Protein AF-A0A6I7WVP4-F1 (afdb_monomer)

Solvent-accessible surface area (backbone atoms only — not comparable to full-atom values): 5325 Å² total; per-residue (Å²): 117,67,66,59,55,53,50,51,52,54,47,48,52,50,48,54,52,51,49,51,56,52,54,72,68,47,94,60,84,65,75,59,83,78,82,50,91,96,58,89,74,64,52,71,66,42,52,53,48,54,53,51,55,51,66,68,37,89,65,33,44,78,79,55,63,75,76,78,83,55,99,62,79,49,68,65,61,54,49,61,60,70,67,111

Secondary structure (DSSP, 8-state):
-HHHHHHHHHHHHHHHHHHHHHHHT-SSPPPPSS--TT--S--HHHHHHHHHHHHTSTTHHHHS----S-SS--HHHHHHHHT-

pLDDT: mean 80.39, std 11.93, range [47.47, 93.75]

Sequence (84 aa):
NAQAVTNHLNFCMMATTLTWIYADRLKTNPERQHKVKGRTSFAFSDIRRIIAEAALDPYFERVCPKYSSSPVNSVVTVLLRMVA

Mean predicted aligned error: 9.28 Å

Structure (mmCIF, N/CA/C/O backbone):
data_AF-A0A6I7WVP4-F1
#
_entry.id   AF-A0A6I7WVP4-F1
#
loop_
_atom_site.group_PDB
_atom_site.id
_atom_site.type_symbol
_atom_site.label_atom_id
_atom_site.label_alt_id
_atom_site.label_comp_id
_atom_site.label_asym_id
_atom_site.label_entity_id
_atom_site.label_seq_id
_atom_site.pdbx_PDB_ins_code
_atom_site.Cartn_x
_atom_site.Cartn_y
_atom_site.Cartn_z
_atom_site.occupancy
_atom_site.B_iso_or_equiv
_atom_site.auth_seq_id
_atom_site.auth_comp_id
_atom_site.auth_asym_id
_atom_site.auth_atom_id
_atom_site.pdbx_PDB_model_num
ATOM 1 N N . ASN A 1 1 ? 12.944 8.272 -23.337 1.00 67.56 1 ASN A N 1
ATOM 2 C CA . ASN A 1 1 ? 12.711 8.729 -21.947 1.00 67.56 1 ASN A CA 1
ATOM 3 C C . ASN A 1 1 ? 11.225 8.942 -21.594 1.00 67.56 1 ASN A C 1
ATOM 5 O O . ASN A 1 1 ? 10.874 8.792 -20.437 1.00 67.56 1 ASN A O 1
ATOM 9 N N . ALA A 1 2 ? 10.314 9.204 -22.546 1.00 85.06 2 ALA A N 1
ATOM 10 C CA . ALA A 1 2 ? 8.874 9.360 -22.253 1.00 85.06 2 ALA A CA 1
ATOM 11 C C . ALA A 1 2 ? 8.211 8.120 -21.609 1.00 85.06 2 ALA A C 1
ATOM 13 O O . ALA A 1 2 ? 7.416 8.254 -20.687 1.00 85.06 2 ALA A O 1
ATOM 14 N N . GLN A 1 3 ? 8.607 6.912 -22.029 1.00 86.56 3 GLN A N 1
ATOM 15 C CA . GLN A 1 3 ? 8.069 5.652 -21.493 1.00 86.56 3 GLN A CA 1
ATOM 16 C C . GLN A 1 3 ? 8.302 5.489 -19.983 1.00 86.56 3 GLN A C 1
ATOM 18 O O . GLN A 1 3 ? 7.440 4.981 -19.276 1.00 86.56 3 GLN A O 1
ATOM 23 N N . ALA A 1 4 ? 9.443 5.956 -19.466 1.00 83.12 4 ALA A N 1
ATOM 24 C CA . ALA A 1 4 ? 9.734 5.890 -18.035 1.00 83.12 4 ALA A CA 1
ATOM 25 C C . ALA A 1 4 ? 8.786 6.788 -17.224 1.00 83.12 4 ALA A C 1
ATOM 27 O O . ALA A 1 4 ? 8.282 6.366 -16.187 1.00 83.12 4 ALA A O 1
ATOM 28 N N . VAL A 1 5 ? 8.491 7.990 -17.732 1.00 87.12 5 VAL A N 1
ATOM 29 C CA . VAL A 1 5 ? 7.549 8.934 -17.110 1.00 87.12 5 VAL A CA 1
ATOM 30 C C . VAL A 1 5 ? 6.129 8.369 -17.122 1.00 87.12 5 VAL A C 1
ATOM 32 O O . VAL A 1 5 ? 5.465 8.363 -16.089 1.00 87.12 5 VAL A O 1
ATOM 35 N N . THR A 1 6 ? 5.681 7.834 -18.262 1.00 91.12 6 THR A N 1
ATOM 36 C CA . THR A 1 6 ? 4.360 7.203 -18.383 1.00 91.12 6 THR A CA 1
ATOM 37 C C . THR A 1 6 ? 4.223 6.002 -17.450 1.00 91.12 6 THR A C 1
ATOM 39 O O . THR A 1 6 ? 3.225 5.889 -16.744 1.00 91.12 6 THR A O 1
ATOM 42 N N . ASN A 1 7 ? 5.241 5.140 -17.382 1.00 86.19 7 ASN A N 1
ATOM 43 C CA . ASN A 1 7 ? 5.236 4.000 -16.470 1.00 86.19 7 ASN A CA 1
ATOM 44 C C . ASN A 1 7 ? 5.174 4.452 -15.010 1.00 86.19 7 ASN A C 1
ATOM 46 O O . ASN A 1 7 ? 4.352 3.939 -14.256 1.00 86.19 7 ASN A O 1
ATOM 50 N N . HIS A 1 8 ? 5.986 5.437 -14.617 1.00 84.00 8 HIS A N 1
ATOM 51 C CA . HIS A 1 8 ? 5.970 5.975 -13.258 1.00 84.00 8 HIS A CA 1
ATOM 52 C C . HIS A 1 8 ? 4.593 6.531 -12.880 1.00 84.00 8 HIS A C 1
ATOM 54 O O . HIS A 1 8 ? 4.055 6.158 -11.841 1.00 84.00 8 HIS A O 1
ATOM 60 N N . LEU A 1 9 ? 3.979 7.339 -13.751 1.00 90.69 9 LEU A N 1
ATOM 61 C CA . LEU A 1 9 ? 2.633 7.864 -13.527 1.00 90.69 9 LEU A CA 1
ATOM 62 C C . LEU A 1 9 ? 1.604 6.737 -13.370 1.00 90.69 9 LEU A C 1
ATOM 64 O O . LEU A 1 9 ? 0.837 6.741 -12.409 1.00 90.69 9 LEU A O 1
ATOM 68 N N . ASN A 1 10 ? 1.607 5.758 -14.278 1.00 89.56 10 ASN A N 1
ATOM 69 C CA . ASN A 1 10 ? 0.672 4.633 -14.239 1.00 89.56 10 ASN A CA 1
ATOM 70 C C . ASN A 1 10 ? 0.802 3.830 -12.945 1.00 89.56 10 ASN A C 1
ATOM 72 O O . ASN A 1 10 ? -0.201 3.447 -12.342 1.00 89.56 10 ASN A O 1
ATOM 76 N N . PHE A 1 11 ? 2.029 3.594 -12.487 1.00 87.69 11 PHE A N 1
ATOM 77 C CA . PHE A 1 11 ? 2.227 2.886 -11.238 1.00 87.69 11 PHE A CA 1
ATOM 78 C C . PHE A 1 11 ? 1.871 3.730 -10.004 1.00 87.69 11 PHE A C 1
ATOM 80 O O . PHE A 1 11 ? 1.333 3.176 -9.049 1.00 87.69 11 PHE A O 1
ATOM 87 N N . CYS A 1 12 ? 2.119 5.044 -10.007 1.00 89.56 12 CYS A N 1
ATOM 88 C CA . CYS A 1 12 ? 1.645 5.935 -8.944 1.00 89.56 12 CYS A CA 1
ATOM 89 C C . CYS A 1 12 ? 0.117 5.905 -8.852 1.00 89.56 12 CYS A C 1
ATOM 91 O O . CYS A 1 12 ? -0.430 5.726 -7.767 1.00 89.56 12 CYS A O 1
ATOM 93 N N . MET A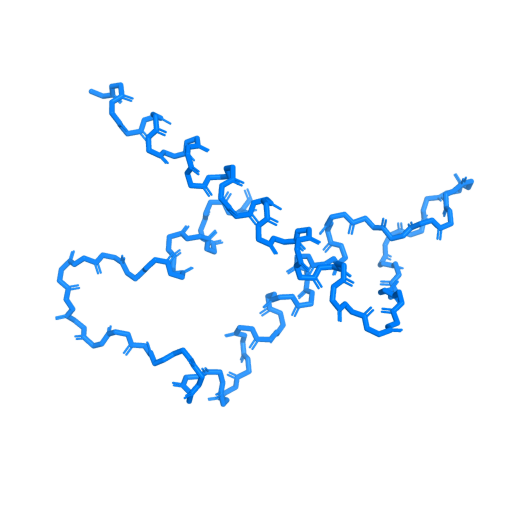 1 13 ? -0.570 5.982 -9.995 1.00 93.19 13 MET A N 1
ATOM 94 C CA . MET A 1 13 ? -2.027 5.863 -10.067 1.00 93.19 13 MET A CA 1
ATOM 95 C C . MET A 1 13 ? -2.502 4.521 -9.502 1.00 93.19 13 MET A C 1
ATOM 97 O O . MET A 1 13 ? -3.379 4.494 -8.643 1.00 93.19 13 MET A O 1
ATOM 101 N N . MET A 1 14 ? -1.871 3.415 -9.907 1.00 92.12 14 MET A N 1
ATOM 102 C CA . MET A 1 14 ? -2.165 2.085 -9.368 1.00 92.12 14 MET A CA 1
ATOM 103 C C . MET A 1 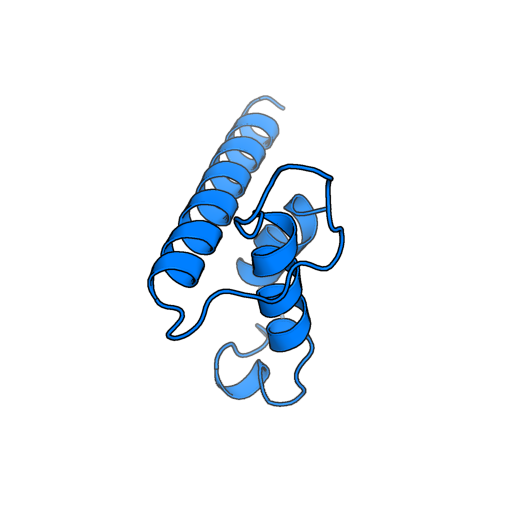14 ? -1.972 2.024 -7.845 1.00 92.12 14 MET A C 1
ATOM 105 O O . MET A 1 14 ? -2.864 1.557 -7.138 1.00 92.12 14 MET A O 1
ATOM 109 N N . ALA A 1 15 ? -0.843 2.519 -7.326 1.00 89.38 15 ALA A N 1
ATOM 110 C CA . ALA A 1 15 ? -0.547 2.538 -5.893 1.00 89.38 15 ALA A CA 1
ATOM 111 C C . ALA A 1 15 ? -1.597 3.337 -5.109 1.00 89.38 15 ALA A C 1
ATOM 113 O O . ALA A 1 15 ? -2.096 2.875 -4.080 1.00 89.38 15 ALA A O 1
ATOM 114 N N . THR A 1 16 ? -1.976 4.514 -5.611 1.00 92.50 16 THR A N 1
ATOM 115 C CA . THR A 1 16 ? -3.009 5.353 -5.000 1.00 92.50 16 THR A CA 1
ATOM 116 C C . THR A 1 16 ? -4.368 4.656 -5.001 1.00 92.50 16 THR A C 1
ATOM 118 O O . THR A 1 16 ? -5.029 4.626 -3.964 1.00 92.50 16 THR A O 1
ATOM 121 N N . THR A 1 17 ? -4.773 4.049 -6.120 1.00 93.75 17 THR A N 1
ATOM 122 C CA . THR A 1 17 ? -6.036 3.303 -6.214 1.00 93.75 17 THR A CA 1
ATOM 123 C C . THR A 1 17 ? -6.069 2.137 -5.230 1.00 93.75 17 THR A C 1
ATOM 125 O O . THR A 1 17 ? -7.028 2.007 -4.471 1.00 93.75 17 THR A O 1
ATOM 128 N N . LEU A 1 18 ? -5.010 1.325 -5.181 1.00 91.19 18 LEU A N 1
ATOM 129 C CA . LEU A 1 18 ? -4.910 0.201 -4.246 1.00 91.19 18 LEU A CA 1
ATOM 130 C C . LEU A 1 18 ? -4.953 0.656 -2.785 1.00 91.19 18 LEU A C 1
ATOM 132 O O . LEU A 1 18 ? -5.607 0.014 -1.967 1.00 91.19 18 LEU A O 1
ATOM 136 N N . THR A 1 19 ? -4.314 1.783 -2.467 1.00 92.00 19 THR A N 1
ATOM 137 C CA . THR A 1 19 ? -4.338 2.358 -1.115 1.00 92.00 19 THR A CA 1
ATOM 138 C C . THR A 1 19 ? -5.768 2.700 -0.687 1.00 92.00 19 THR A C 1
ATOM 140 O O . THR A 1 19 ? -6.168 2.377 0.429 1.00 92.00 19 THR A O 1
ATOM 143 N N . TRP A 1 20 ? -6.577 3.297 -1.566 1.00 93.00 20 TRP A N 1
ATOM 144 C CA . TRP A 1 20 ? -7.965 3.636 -1.236 1.00 93.00 20 TRP A CA 1
ATOM 145 C C . TRP A 1 20 ? -8.904 2.431 -1.219 1.00 93.00 20 TRP A C 1
ATOM 147 O O . TRP A 1 20 ? -9.769 2.366 -0.351 1.00 93.00 20 TRP A O 1
ATOM 157 N N . ILE A 1 21 ? -8.705 1.447 -2.102 1.00 92.94 21 ILE A N 1
ATOM 158 C CA . ILE A 1 21 ? -9.430 0.168 -2.022 1.00 92.94 21 ILE A CA 1
ATOM 159 C C . ILE A 1 21 ? -9.133 -0.517 -0.686 1.00 92.94 21 ILE A C 1
ATOM 161 O O . ILE A 1 21 ? -10.039 -1.036 -0.044 1.00 92.94 21 ILE A O 1
ATOM 165 N N . TYR A 1 22 ? -7.875 -0.506 -0.242 1.00 90.75 22 TYR A N 1
ATOM 166 C CA . TYR A 1 22 ? -7.508 -1.048 1.061 1.00 90.75 22 TYR A CA 1
ATOM 167 C C . TYR A 1 22 ? -8.195 -0.286 2.201 1.00 90.75 22 TYR A C 1
ATOM 169 O O . TYR A 1 22 ? -8.749 -0.913 3.100 1.00 90.75 22 TYR A O 1
ATOM 177 N N . ALA A 1 23 ? -8.219 1.049 2.134 1.00 91.31 23 ALA A N 1
ATOM 178 C CA . ALA A 1 23 ? -8.900 1.886 3.119 1.00 91.31 23 ALA A CA 1
ATOM 179 C C . ALA A 1 23 ? -10.398 1.565 3.242 1.00 91.31 23 ALA A C 1
ATOM 181 O O . ALA A 1 23 ? -10.900 1.452 4.355 1.00 91.31 23 ALA A O 1
ATOM 182 N N . ASP A 1 24 ? -11.088 1.366 2.116 1.00 91.38 24 ASP A N 1
ATOM 183 C CA . ASP A 1 24 ? -12.510 0.992 2.069 1.00 91.38 24 ASP A CA 1
ATOM 184 C C . ASP A 1 24 ? -12.789 -0.366 2.739 1.00 91.38 24 ASP A C 1
ATOM 186 O O . ASP A 1 24 ? -13.850 -0.597 3.314 1.00 91.38 24 ASP A O 1
ATOM 190 N N . ARG A 1 25 ? -11.804 -1.272 2.726 1.00 90.94 25 ARG A N 1
ATOM 191 C CA . ARG A 1 25 ? -11.909 -2.605 3.338 1.00 90.94 25 ARG A CA 1
ATOM 192 C C . ARG A 1 25 ? -11.568 -2.624 4.831 1.00 90.94 25 ARG A C 1
ATOM 194 O O . ARG A 1 25 ? -11.735 -3.671 5.465 1.00 90.94 25 ARG A O 1
ATOM 201 N N . LEU A 1 26 ? -11.086 -1.521 5.408 1.00 89.56 26 LEU A N 1
ATOM 202 C CA . LEU A 1 26 ? -10.771 -1.461 6.834 1.00 89.56 26 LEU A CA 1
ATOM 203 C C . LEU A 1 26 ? -12.053 -1.469 7.672 1.00 89.56 26 LEU A C 1
ATOM 205 O O . LEU A 1 26 ? -12.966 -0.678 7.469 1.00 89.56 26 LEU A O 1
ATOM 209 N N . LYS A 1 27 ? -12.096 -2.349 8.679 1.00 85.38 27 LYS A N 1
ATOM 210 C CA . LYS A 1 27 ? -13.232 -2.441 9.614 1.00 85.38 27 LYS A CA 1
ATOM 211 C C . LYS A 1 27 ? -13.351 -1.220 10.528 1.00 85.38 27 LYS A C 1
ATOM 213 O O . LYS A 1 27 ? -14.435 -0.926 11.019 1.00 85.38 27 LYS A O 1
ATOM 218 N N . THR A 1 28 ? -12.237 -0.546 10.793 1.00 84.75 28 THR A N 1
ATOM 219 C CA . THR A 1 28 ? -12.156 0.618 11.676 1.00 84.75 28 THR A CA 1
ATOM 220 C C . THR A 1 28 ? -11.339 1.711 11.015 1.00 84.75 28 THR A C 1
ATOM 222 O O . THR A 1 28 ? -10.315 1.432 10.387 1.00 84.75 28 THR A O 1
ATOM 225 N N . ASN A 1 29 ? -11.764 2.959 11.203 1.00 84.69 29 ASN A N 1
ATOM 226 C CA . ASN A 1 29 ? -11.017 4.105 10.705 1.00 84.69 29 ASN A CA 1
ATOM 227 C C . ASN A 1 29 ? -9.616 4.144 11.345 1.00 84.69 29 ASN A C 1
ATOM 229 O O . ASN A 1 29 ? -9.512 3.988 12.565 1.00 84.69 29 ASN A O 1
ATOM 233 N N . PRO A 1 30 ? -8.552 4.369 10.554 1.00 85.12 30 PRO A N 1
ATOM 234 C CA . PRO A 1 30 ? -7.204 4.553 11.071 1.00 85.12 30 PRO A CA 1
ATOM 235 C C . PRO A 1 30 ? -7.131 5.675 12.097 1.00 85.12 30 PRO A C 1
ATOM 237 O O . PRO A 1 30 ? -7.732 6.739 11.915 1.00 85.12 30 PRO A O 1
ATOM 240 N N . GLU A 1 31 ? -6.300 5.484 13.119 1.00 82.69 31 GLU A N 1
ATOM 241 C CA . GLU A 1 31 ? -5.889 6.605 13.948 1.00 82.69 31 GLU A CA 1
ATOM 242 C C . GLU A 1 31 ? -5.004 7.562 13.156 1.00 82.69 31 GLU A C 1
ATOM 244 O O . GLU A 1 31 ? -4.015 7.185 12.518 1.00 82.69 31 GLU A O 1
ATOM 249 N N . ARG A 1 32 ? -5.370 8.837 13.241 1.00 81.25 32 ARG A N 1
ATOM 250 C CA . ARG A 1 32 ? -4.689 9.912 12.544 1.00 81.25 32 ARG A CA 1
ATOM 251 C C . ARG A 1 32 ? -3.396 10.290 13.255 1.00 81.25 32 ARG A C 1
ATOM 253 O O . ARG A 1 32 ? -3.444 10.787 14.381 1.00 81.25 32 ARG A O 1
ATOM 260 N N . GLN A 1 33 ? -2.263 10.157 12.566 1.00 77.69 33 GLN A N 1
ATOM 261 C CA . GLN A 1 33 ? -0.953 10.492 13.136 1.00 77.69 33 GLN A CA 1
ATOM 262 C C . GLN A 1 33 ? -0.761 12.010 13.274 1.00 77.69 33 GLN A C 1
ATOM 264 O O . GLN A 1 33 ? -0.323 12.504 14.310 1.00 77.69 33 GLN A O 1
ATOM 269 N N . HIS A 1 34 ? -1.147 12.771 12.247 1.00 81.19 34 HIS A N 1
ATOM 270 C CA . HIS A 1 34 ? -1.029 14.230 12.235 1.00 81.19 34 HIS A CA 1
ATOM 271 C C . HIS A 1 34 ? -2.409 14.885 12.334 1.00 81.19 34 HIS A C 1
ATOM 273 O O . HIS A 1 34 ? -3.093 15.115 11.331 1.00 81.19 34 HIS A O 1
ATOM 279 N N . LYS A 1 35 ? -2.835 15.187 13.566 1.00 79.38 35 LYS A N 1
ATOM 280 C CA . LYS A 1 35 ? -4.111 15.860 13.842 1.00 79.38 35 LYS A CA 1
ATOM 281 C C . LYS A 1 35 ? -4.058 17.314 13.360 1.00 79.38 35 LYS A C 1
ATOM 283 O O . LYS A 1 35 ? -3.433 18.167 13.977 1.00 79.38 35 LYS A O 1
ATOM 288 N N . VAL A 1 36 ? -4.748 17.605 12.259 1.00 78.38 36 VAL A N 1
ATOM 289 C CA . VAL A 1 36 ? -4.971 18.979 11.777 1.00 78.38 36 VAL A C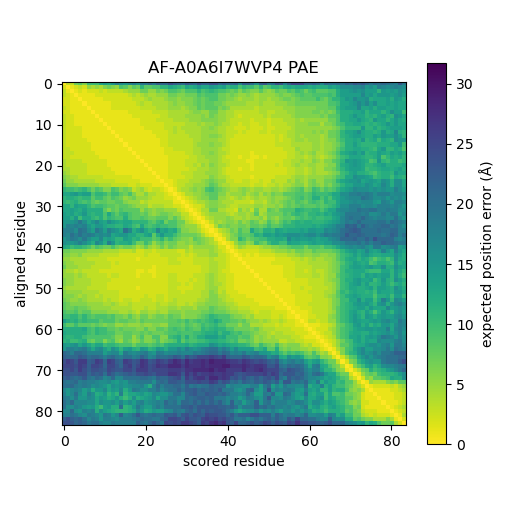A 1
ATOM 290 C C . VAL A 1 36 ? -6.288 19.489 12.348 1.00 78.38 36 VAL A C 1
ATOM 292 O O . VAL A 1 36 ? -7.317 18.823 12.195 1.00 78.38 36 VAL A O 1
ATOM 295 N N . LYS A 1 37 ? -6.250 20.672 12.971 1.00 77.62 37 LYS A N 1
ATOM 296 C CA . LYS A 1 37 ? -7.414 21.350 13.557 1.00 77.62 37 LYS A CA 1
ATOM 297 C C . LYS A 1 37 ? -8.552 21.446 12.529 1.00 77.62 37 LYS A C 1
ATOM 299 O O . LYS A 1 37 ? -8.335 21.893 11.408 1.00 77.62 37 LYS A O 1
ATOM 304 N N . GLY A 1 38 ? -9.751 21.001 12.909 1.00 77.44 38 GLY A N 1
ATOM 305 C CA . GLY A 1 38 ? -10.951 21.051 12.061 1.00 77.44 38 GLY A CA 1
ATOM 306 C C . GLY A 1 38 ? -11.128 19.893 11.070 1.00 77.44 38 GLY A C 1
ATOM 307 O O . GLY A 1 38 ? -12.091 19.903 10.313 1.00 77.44 38 GLY A O 1
ATOM 308 N N . ARG A 1 39 ? -10.246 18.883 11.064 1.00 75.94 39 ARG A N 1
ATOM 309 C CA . ARG A 1 39 ? -10.411 17.672 10.240 1.00 75.94 39 ARG A CA 1
ATOM 310 C C . ARG A 1 39 ? -10.528 16.427 11.118 1.00 75.94 39 ARG A C 1
ATOM 312 O O . ARG A 1 39 ? -9.604 16.121 11.871 1.00 75.94 39 ARG A O 1
ATOM 319 N N . THR A 1 40 ? -11.637 15.708 10.982 1.00 74.62 40 THR A N 1
ATOM 320 C CA . THR A 1 40 ? -11.939 14.476 11.732 1.00 74.62 40 THR A CA 1
ATOM 321 C C . THR A 1 40 ? -11.687 13.198 10.930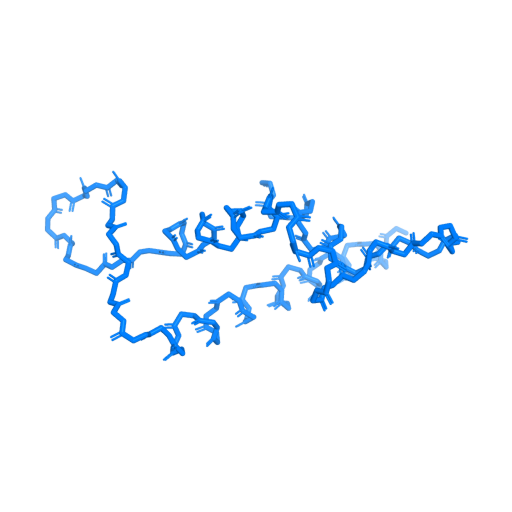 1.00 74.62 40 THR A C 1
ATOM 323 O O . THR A 1 40 ? -11.629 12.124 11.518 1.00 74.62 40 THR A O 1
ATOM 326 N N . SER A 1 41 ? -11.497 13.298 9.611 1.00 83.19 41 SER A N 1
ATOM 327 C CA . SER A 1 41 ? -11.199 12.154 8.746 1.00 83.19 41 SER A CA 1
ATOM 328 C C . SER A 1 41 ? -9.720 11.756 8.800 1.00 83.19 41 SER A C 1
ATOM 330 O O . SER A 1 41 ? -8.836 12.603 8.983 1.00 83.19 41 SER A O 1
ATOM 332 N N . PHE A 1 42 ? -9.453 10.467 8.584 1.00 86.31 42 PHE A N 1
ATOM 333 C CA . PHE A 1 42 ? -8.111 9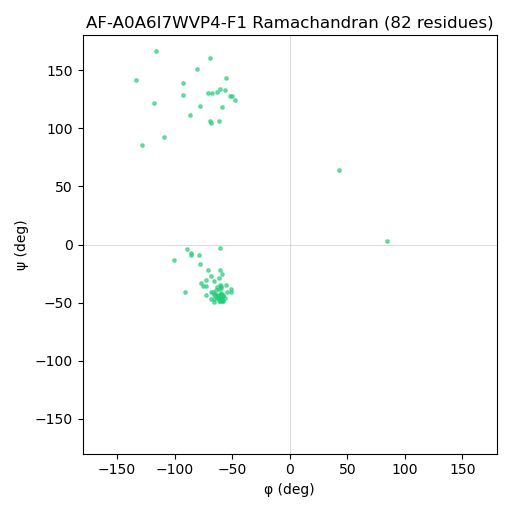.965 8.293 1.00 86.31 42 PHE A CA 1
ATOM 334 C C . PHE A 1 42 ? -7.650 10.439 6.905 1.00 86.31 42 PHE A C 1
ATOM 336 O O . PHE A 1 42 ? -8.451 10.873 6.071 1.00 86.31 42 PHE A O 1
ATOM 343 N N . ALA A 1 43 ? -6.344 10.402 6.671 1.00 89.94 43 ALA A N 1
ATOM 344 C CA . ALA A 1 43 ? -5.706 10.838 5.440 1.00 89.94 43 ALA A CA 1
ATOM 345 C C . ALA A 1 43 ? -5.025 9.672 4.715 1.00 89.94 43 ALA A C 1
ATOM 347 O O . ALA A 1 43 ? -4.767 8.612 5.284 1.00 89.94 43 ALA A O 1
ATOM 348 N N . PHE A 1 44 ? -4.659 9.909 3.454 1.00 89.62 44 PHE A N 1
ATOM 349 C CA . PHE A 1 44 ? -3.880 8.964 2.651 1.00 89.62 44 PHE A CA 1
ATOM 350 C C . PHE A 1 44 ? -2.610 8.485 3.372 1.00 89.62 44 PHE A C 1
ATOM 352 O O . PHE A 1 44 ? -2.283 7.302 3.342 1.00 89.62 44 PHE A O 1
ATOM 359 N N . SER A 1 45 ? -1.915 9.398 4.060 1.00 89.25 45 SER A N 1
ATOM 360 C CA . SER A 1 45 ? -0.705 9.091 4.828 1.00 89.25 45 SER A CA 1
ATOM 361 C C . SER A 1 45 ? -0.948 8.076 5.943 1.00 89.25 45 SER A C 1
ATOM 363 O O . SER A 1 45 ? -0.079 7.248 6.197 1.00 89.25 45 SER A O 1
ATOM 365 N N . ASP A 1 46 ? -2.123 8.111 6.579 1.00 91.06 46 ASP A N 1
ATOM 366 C CA . ASP A 1 46 ? -2.465 7.184 7.659 1.00 91.06 46 ASP A CA 1
ATOM 367 C C . ASP A 1 46 ? -2.629 5.758 7.105 1.00 91.06 46 ASP A C 1
ATOM 369 O O . ASP A 1 46 ? -2.108 4.805 7.679 1.00 91.06 46 ASP A O 1
ATOM 373 N N . ILE A 1 47 ? -3.266 5.614 5.936 1.00 91.88 47 ILE A N 1
ATOM 374 C CA . ILE A 1 47 ? -3.418 4.318 5.257 1.00 91.88 47 ILE A CA 1
ATOM 375 C C . ILE A 1 47 ? -2.078 3.803 4.736 1.00 91.88 47 ILE A C 1
ATOM 377 O O . ILE A 1 47 ? -1.719 2.648 4.963 1.00 91.88 47 ILE A O 1
ATOM 381 N N . ARG A 1 48 ? -1.312 4.669 4.065 1.00 90.56 48 ARG A N 1
ATOM 382 C CA . ARG A 1 48 ? 0.028 4.343 3.566 1.00 90.56 48 ARG A CA 1
ATOM 383 C C . ARG A 1 48 ? 0.924 3.822 4.691 1.00 90.56 48 ARG A C 1
ATOM 385 O O . ARG A 1 48 ? 1.670 2.873 4.465 1.00 90.56 48 ARG A O 1
ATOM 392 N N . ARG A 1 49 ? 0.848 4.417 5.886 1.00 89.19 49 ARG A N 1
ATOM 393 C CA . ARG A 1 49 ? 1.600 3.964 7.061 1.00 89.19 49 ARG A CA 1
ATOM 394 C C . ARG A 1 49 ? 1.220 2.539 7.462 1.00 89.19 49 ARG A C 1
ATOM 396 O O . ARG A 1 49 ? 2.118 1.722 7.602 1.00 89.19 49 ARG A O 1
ATOM 403 N N . ILE A 1 50 ? -0.073 2.226 7.569 1.00 90.75 50 ILE A N 1
ATOM 404 C CA . ILE A 1 50 ? -0.544 0.868 7.904 1.00 90.75 50 ILE A CA 1
ATOM 405 C C . ILE A 1 50 ? -0.025 -0.157 6.888 1.00 90.75 50 ILE A C 1
ATOM 407 O O . ILE A 1 50 ? 0.461 -1.219 7.266 1.00 90.75 50 ILE A O 1
ATOM 411 N N . ILE A 1 51 ? -0.083 0.172 5.594 1.00 89.56 51 ILE A N 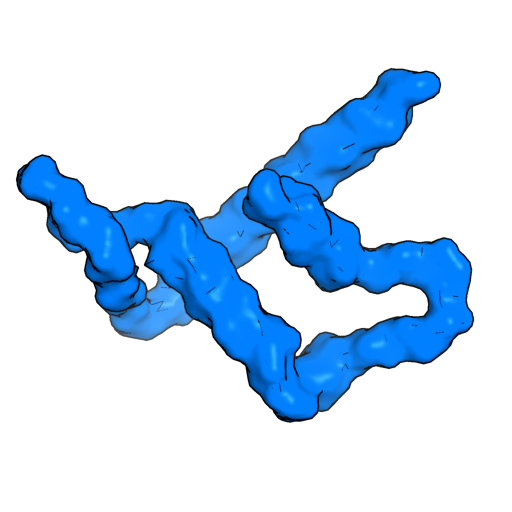1
ATOM 412 C CA . ILE A 1 51 ? 0.437 -0.700 4.532 1.00 89.56 51 ILE A CA 1
ATOM 413 C C . ILE A 1 51 ? 1.952 -0.897 4.681 1.00 89.56 51 ILE A C 1
ATOM 415 O O . ILE A 1 51 ? 2.439 -2.017 4.541 1.00 89.56 51 ILE A O 1
ATOM 419 N N . ALA A 1 52 ? 2.700 0.169 4.970 1.00 89.31 52 ALA A N 1
ATOM 420 C CA . ALA A 1 52 ? 4.144 0.091 5.166 1.00 89.31 52 ALA A CA 1
ATOM 421 C C . ALA A 1 52 ? 4.513 -0.751 6.398 1.00 89.31 52 ALA A C 1
ATOM 423 O O . ALA A 1 52 ? 5.408 -1.584 6.312 1.00 89.31 52 ALA A O 1
ATOM 424 N N . GLU A 1 53 ? 3.800 -0.580 7.512 1.00 89.06 53 GLU A N 1
ATOM 425 C CA . GLU A 1 53 ? 3.969 -1.390 8.723 1.00 89.06 53 GLU A CA 1
ATOM 426 C C . GLU A 1 53 ? 3.687 -2.872 8.437 1.00 89.06 53 GLU A C 1
ATOM 428 O O . GLU A 1 53 ? 4.498 -3.725 8.789 1.00 89.06 53 GLU A O 1
ATOM 433 N N . ALA A 1 54 ? 2.607 -3.180 7.710 1.00 87.19 54 ALA A N 1
ATOM 434 C CA . ALA A 1 54 ? 2.287 -4.548 7.302 1.00 87.19 54 ALA A CA 1
ATOM 435 C C . ALA A 1 54 ? 3.347 -5.152 6.364 1.00 87.19 54 ALA A C 1
ATOM 437 O O . ALA A 1 54 ? 3.654 -6.334 6.471 1.00 87.19 54 ALA A O 1
ATOM 438 N N . ALA A 1 55 ? 3.931 -4.356 5.463 1.00 85.50 55 ALA A N 1
ATOM 439 C CA . ALA A 1 55 ? 4.988 -4.808 4.557 1.00 85.50 55 ALA A CA 1
ATOM 440 C C . ALA A 1 55 ? 6.331 -5.075 5.264 1.00 85.50 55 ALA A C 1
ATOM 442 O O . ALA A 1 55 ? 7.171 -5.799 4.728 1.00 85.50 55 ALA A O 1
ATOM 443 N N . LEU A 1 56 ? 6.544 -4.481 6.442 1.00 86.62 56 LEU A N 1
ATOM 444 C CA . LEU A 1 56 ? 7.711 -4.726 7.293 1.00 86.62 56 LEU A CA 1
ATOM 445 C C . LEU A 1 56 ? 7.530 -5.940 8.217 1.00 86.62 56 LEU A C 1
ATOM 447 O O . LEU A 1 56 ? 8.498 -6.353 8.857 1.00 86.62 56 LEU A O 1
ATOM 451 N N . ASP A 1 57 ? 6.326 -6.516 8.291 1.00 87.75 57 ASP A N 1
ATOM 452 C CA . ASP A 1 57 ? 6.057 -7.694 9.111 1.00 87.75 57 ASP A CA 1
ATOM 453 C C . ASP A 1 57 ? 6.887 -8.904 8.621 1.00 87.75 57 ASP A C 1
ATOM 455 O O . ASP A 1 57 ? 6.878 -9.215 7.426 1.00 87.75 57 ASP A O 1
ATOM 459 N N . PRO A 1 58 ? 7.596 -9.632 9.506 1.00 83.88 58 PRO A N 1
ATOM 460 C CA . PRO A 1 58 ? 8.414 -10.783 9.111 1.00 83.88 58 PRO A CA 1
ATOM 461 C C . PRO A 1 58 ? 7.633 -11.903 8.407 1.00 83.88 58 PRO A C 1
ATOM 463 O O . PRO A 1 58 ? 8.203 -12.667 7.628 1.00 83.88 58 PRO A O 1
ATOM 466 N N . TYR A 1 59 ? 6.330 -12.018 8.664 1.00 85.12 59 TYR A N 1
ATOM 467 C CA . TYR A 1 59 ? 5.446 -12.988 8.027 1.00 85.12 59 TYR A CA 1
ATOM 468 C C . TYR A 1 59 ? 4.820 -12.469 6.733 1.00 85.12 59 TYR A C 1
ATOM 470 O O . TYR A 1 59 ? 4.158 -13.247 6.041 1.00 85.12 59 TYR A O 1
ATOM 478 N N . PHE A 1 60 ? 5.055 -11.209 6.355 1.00 81.50 60 PHE A N 1
ATOM 479 C CA . PHE A 1 60 ? 4.573 -10.646 5.094 1.00 81.50 60 PHE A CA 1
ATOM 480 C C . PHE A 1 60 ? 5.035 -11.472 3.890 1.00 81.50 60 PHE A C 1
ATOM 482 O O . PHE A 1 60 ? 4.269 -11.676 2.951 1.00 81.50 60 PHE A O 1
ATOM 489 N N . GLU A 1 61 ? 6.240 -12.048 3.954 1.00 79.94 61 GLU A N 1
ATOM 490 C CA . GLU A 1 61 ? 6.781 -12.931 2.913 1.00 79.94 61 GLU A CA 1
ATOM 491 C C . GLU A 1 61 ? 5.934 -14.191 2.673 1.00 79.94 61 GLU A C 1
ATOM 493 O O . GLU A 1 61 ? 5.985 -14.769 1.592 1.00 79.94 61 GLU A O 1
ATOM 498 N N . ARG A 1 62 ? 5.113 -14.621 3.639 1.00 82.06 62 ARG A N 1
ATOM 499 C CA . ARG A 1 62 ? 4.182 -15.745 3.436 1.00 82.06 62 ARG A CA 1
ATOM 500 C C . ARG A 1 62 ? 3.001 -15.367 2.546 1.00 82.06 62 ARG A C 1
ATOM 502 O O . ARG 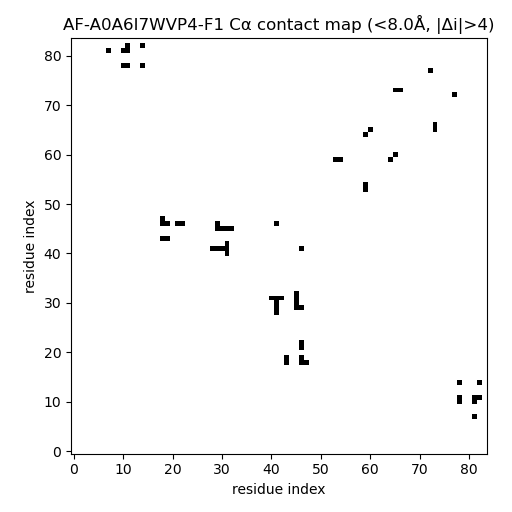A 1 62 ? 2.459 -16.227 1.861 1.00 82.06 62 ARG A O 1
ATOM 509 N N . VAL A 1 63 ? 2.590 -14.101 2.585 1.00 79.56 63 VAL A N 1
ATOM 510 C CA . VAL A 1 63 ? 1.464 -13.566 1.805 1.00 79.56 63 VAL A CA 1
ATOM 511 C C . VAL A 1 63 ? 1.953 -13.031 0.462 1.00 79.56 63 VAL A C 1
ATOM 513 O O . VAL A 1 63 ? 1.323 -13.244 -0.569 1.00 79.56 63 VAL A O 1
ATOM 516 N N . CYS A 1 64 ? 3.099 -12.356 0.475 1.00 75.56 64 CYS A N 1
ATOM 517 C CA . CYS A 1 64 ? 3.765 -11.821 -0.696 1.00 75.56 64 CYS A CA 1
ATOM 518 C C . CYS A 1 64 ? 5.229 -12.286 -0.698 1.00 75.56 64 CYS A C 1
ATOM 520 O O . CYS A 1 64 ? 6.102 -11.563 -0.204 1.00 75.56 64 CYS A O 1
ATOM 522 N N . PRO A 1 65 ? 5.520 -13.481 -1.242 1.00 75.00 65 PRO A N 1
ATOM 523 C CA . PRO A 1 65 ? 6.877 -14.007 -1.273 1.00 75.00 65 PRO A CA 1
ATOM 524 C C . PRO A 1 65 ? 7.817 -13.033 -1.971 1.00 75.00 65 PRO A C 1
ATOM 526 O O . PRO A 1 65 ? 7.520 -12.503 -3.047 1.00 75.00 65 PRO A O 1
ATOM 529 N N . LYS A 1 66 ? 8.974 -12.788 -1.345 1.00 67.06 66 LYS A N 1
ATOM 530 C CA . LYS A 1 66 ? 10.061 -12.069 -2.004 1.00 67.06 66 LYS A CA 1
ATOM 531 C C . LYS A 1 66 ? 10.430 -12.860 -3.247 1.00 67.06 66 LYS A C 1
ATOM 533 O O . LYS A 1 66 ? 10.834 -14.015 -3.160 1.00 67.06 66 LYS A O 1
ATOM 538 N N . TYR A 1 67 ? 10.272 -12.229 -4.404 1.00 61.31 67 TYR A N 1
ATOM 539 C CA . TYR A 1 67 ? 10.700 -12.813 -5.663 1.00 61.31 67 TYR A CA 1
ATOM 540 C C . TYR A 1 67 ? 12.219 -13.011 -5.585 1.00 61.31 67 TYR A C 1
ATOM 542 O O . TYR A 1 67 ? 12.977 -12.037 -5.600 1.00 61.31 67 TYR A O 1
ATOM 550 N N . SER A 1 68 ? 12.673 -14.256 -5.438 1.00 55.44 68 SER A N 1
ATOM 551 C CA . SER A 1 68 ? 14.087 -14.594 -5.527 1.00 55.44 68 SER A CA 1
ATOM 552 C C . SER A 1 68 ? 14.511 -14.397 -6.979 1.00 55.44 68 SER A C 1
ATOM 554 O O . SER A 1 68 ? 14.131 -15.154 -7.866 1.00 55.44 68 SER A O 1
ATOM 556 N N . SER A 1 69 ? 15.236 -13.305 -7.232 1.00 50.62 69 SER A N 1
ATOM 557 C CA . SER A 1 69 ? 16.008 -13.071 -8.459 1.00 50.62 69 SER A CA 1
ATOM 558 C C . SER A 1 69 ? 15.297 -13.458 -9.766 1.00 50.62 69 SER A C 1
ATOM 560 O O . SER A 1 69 ? 15.762 -14.319 -10.508 1.00 50.62 69 SER A O 1
ATOM 562 N N . SER A 1 70 ? 14.196 -12.783 -10.087 1.00 51.41 70 SER A N 1
ATOM 563 C CA . SER A 1 70 ? 13.920 -12.487 -11.494 1.00 51.41 70 SER A CA 1
ATOM 564 C C . SER A 1 70 ? 14.510 -11.105 -11.779 1.00 51.41 70 SER A C 1
ATOM 566 O O . SER A 1 70 ? 14.371 -10.222 -10.931 1.00 51.41 70 SER A O 1
ATOM 568 N N . PRO A 1 71 ? 15.154 -10.863 -12.935 1.00 55.00 71 PRO A N 1
ATOM 569 C CA . PRO A 1 71 ? 15.634 -9.530 -13.320 1.00 55.00 71 PRO A CA 1
ATOM 570 C C . PRO A 1 71 ? 14.502 -8.487 -13.447 1.00 55.00 71 PRO A C 1
ATOM 572 O O . PRO A 1 71 ? 14.757 -7.310 -13.695 1.00 55.00 71 PRO A O 1
ATOM 575 N N . VAL A 1 72 ? 13.246 -8.901 -13.260 1.00 56.12 72 VAL A N 1
ATOM 576 C CA . VAL A 1 72 ? 12.071 -8.041 -13.175 1.00 56.12 72 VAL A CA 1
ATOM 577 C C . VAL A 1 72 ? 11.894 -7.578 -11.728 1.00 56.12 72 VAL A C 1
ATOM 579 O O . VAL A 1 72 ? 11.576 -8.373 -10.845 1.00 56.12 72 VAL A O 1
ATOM 582 N N . ASN A 1 73 ? 12.098 -6.281 -11.485 1.00 57.19 73 ASN A N 1
ATOM 583 C CA . ASN A 1 73 ? 11.837 -5.652 -10.189 1.00 57.19 73 ASN A CA 1
ATOM 584 C C . ASN A 1 73 ? 10.454 -6.072 -9.667 1.00 57.19 73 ASN A C 1
ATOM 586 O O . ASN A 1 73 ? 9.454 -5.874 -10.359 1.00 57.19 73 ASN A O 1
ATOM 590 N N . SER A 1 74 ? 10.399 -6.636 -8.456 1.00 67.69 74 SER A N 1
ATOM 591 C CA . SER A 1 74 ? 9.136 -7.015 -7.815 1.00 67.69 74 SER A CA 1
ATOM 592 C C . SER A 1 74 ? 8.165 -5.835 -7.850 1.00 67.69 74 SER A C 1
ATOM 594 O O . SER A 1 74 ? 8.516 -4.730 -7.426 1.00 67.69 74 SER A O 1
ATOM 596 N N . VAL A 1 75 ? 6.946 -6.071 -8.345 1.00 68.50 75 VAL A N 1
ATOM 597 C CA . VAL A 1 75 ? 5.879 -5.059 -8.441 1.00 68.50 75 VAL A CA 1
ATOM 598 C C . VAL A 1 75 ? 5.681 -4.361 -7.096 1.00 68.50 75 VAL A C 1
ATOM 600 O O . VAL A 1 75 ? 5.545 -3.144 -7.047 1.00 68.50 75 VAL A O 1
ATOM 603 N N . VAL A 1 76 ? 5.778 -5.107 -5.993 1.00 65.75 76 VAL A N 1
ATOM 604 C CA . VAL A 1 76 ? 5.677 -4.565 -4.633 1.00 65.75 76 VAL A CA 1
ATOM 605 C C . VAL A 1 76 ? 6.833 -3.623 -4.311 1.00 65.75 76 VAL A C 1
ATOM 607 O O . VAL A 1 76 ? 6.611 -2.535 -3.791 1.00 65.75 76 VAL A O 1
ATOM 610 N N . THR A 1 77 ? 8.066 -3.979 -4.672 1.00 68.31 77 THR A N 1
ATOM 611 C CA . THR A 1 77 ? 9.229 -3.099 -4.482 1.00 68.31 77 THR A CA 1
ATOM 612 C C . THR A 1 77 ? 9.117 -1.822 -5.313 1.00 68.31 77 THR A C 1
ATOM 614 O O . THR A 1 77 ? 9.475 -0.750 -4.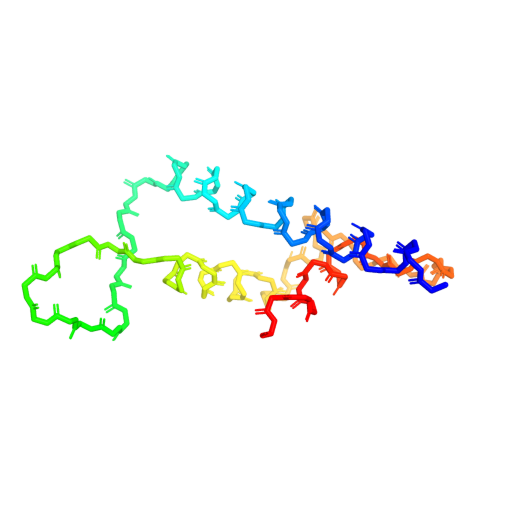830 1.00 68.31 77 THR A O 1
ATOM 617 N N . VAL A 1 78 ? 8.609 -1.915 -6.546 1.00 72.44 78 VAL A N 1
ATOM 618 C CA . VAL A 1 78 ? 8.385 -0.745 -7.408 1.00 72.44 78 VAL A CA 1
ATOM 619 C C . VAL A 1 78 ? 7.310 0.157 -6.800 1.00 72.44 78 VAL A C 1
ATOM 621 O O . VAL A 1 78 ? 7.569 1.343 -6.607 1.00 72.44 78 VAL A O 1
ATOM 624 N N . LEU A 1 79 ? 6.160 -0.406 -6.407 1.00 67.25 79 LEU A N 1
ATOM 625 C CA . LEU A 1 79 ? 5.069 0.319 -5.746 1.00 67.25 79 LEU A CA 1
ATOM 626 C C . LEU A 1 79 ? 5.539 1.022 -4.464 1.00 67.25 79 LEU A C 1
ATOM 628 O O . LEU A 1 79 ? 5.274 2.208 -4.297 1.00 67.25 79 LEU A O 1
ATOM 632 N N . LEU A 1 80 ? 6.299 0.342 -3.601 1.00 68.38 80 LEU A N 1
ATOM 633 C CA . LEU A 1 80 ? 6.813 0.928 -2.357 1.00 68.38 80 LEU A CA 1
ATOM 634 C C . LEU A 1 80 ? 7.831 2.060 -2.589 1.00 68.38 80 LEU A C 1
ATOM 636 O O . LEU A 1 80 ? 7.892 2.989 -1.788 1.00 68.38 80 LEU A O 1
ATOM 640 N N . ARG A 1 81 ? 8.620 2.023 -3.673 1.00 65.25 81 ARG A N 1
ATOM 641 C CA . ARG A 1 81 ? 9.628 3.059 -3.978 1.00 65.25 81 ARG A CA 1
ATOM 642 C C . ARG A 1 81 ? 9.044 4.346 -4.554 1.00 65.25 81 ARG A C 1
ATOM 644 O O . ARG A 1 81 ? 9.587 5.409 -4.288 1.00 65.25 81 ARG A O 1
ATOM 651 N N . MET A 1 82 ? 7.961 4.276 -5.325 1.00 63.38 82 MET A N 1
ATOM 652 C CA . MET A 1 82 ? 7.312 5.486 -5.875 1.00 63.38 82 MET A CA 1
ATOM 653 C C . MET A 1 82 ? 6.433 6.203 -4.865 1.00 63.38 82 MET A C 1
ATOM 655 O O . MET A 1 82 ? 5.920 7.284 -5.123 1.00 63.38 82 MET A O 1
ATOM 659 N N . VAL A 1 83 ? 6.232 5.560 -3.728 1.00 56.78 83 VAL A N 1
ATOM 660 C CA . VAL A 1 83 ? 5.471 6.110 -2.636 1.00 56.78 83 VAL A CA 1
ATOM 661 C C . VAL A 1 83 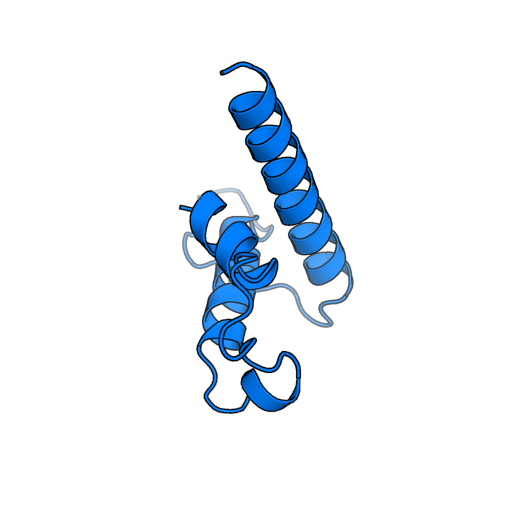? 6.315 7.137 -1.864 1.00 56.78 83 VAL A C 1
ATOM 663 O O . VAL A 1 83 ? 5.699 7.948 -1.196 1.00 56.78 83 VAL A O 1
ATOM 666 N N . ALA A 1 84 ? 7.655 7.184 -1.993 1.00 47.47 84 ALA A N 1
ATOM 667 C CA . ALA A 1 84 ? 8.549 8.160 -1.338 1.00 47.47 84 ALA A CA 1
ATOM 668 C C . ALA A 1 84 ? 8.063 9.617 -1.431 1.00 47.47 84 ALA A C 1
ATOM 670 O O . ALA A 1 84 ? 7.971 10.154 -2.555 1.00 47.47 84 ALA A O 1
#

Nearest PDB structures (foldseek):
  8glv-assembly1_Me  TM=2.493E-01  e=7.443E+00  Chlamydomonas reinhardtii

Radius of gyration: 15.12 Å; Cα contacts (8 Å, |Δi|>4): 34; chains: 1; bounding box: 29×37×36 Å

Foldseek 3Di:
DVVVVVVLVVLQVVLLVVLVVVCVPDPDFFDAPDDDPPDPHHDSVRSLVVVVVCCPDPCNCVVVPDPDDDPDDDSVNSSNVSVD